Protein AF-0000000079038578 (afdb_homodimer)

Structure (mmCIF, N/CA/C/O backbone):
data_AF-0000000079038578-model_v1
#
loop_
_entity.id
_entity.type
_entity.pdbx_description
1 polymer 'MADS-box domain-containing protein'
#
loop_
_atom_site.group_PDB
_atom_site.id
_atom_site.type_symbol
_atom_sit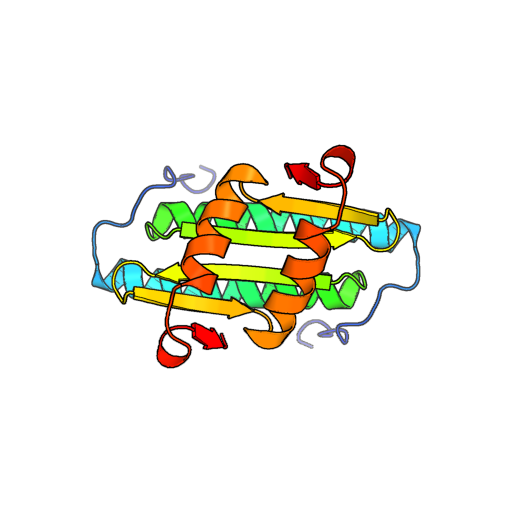e.label_atom_id
_atom_site.label_alt_id
_atom_site.label_comp_id
_atom_site.label_asym_id
_atom_site.label_entity_id
_atom_site.label_seq_id
_atom_site.pdbx_PDB_ins_code
_atom_site.Cartn_x
_atom_site.Cartn_y
_atom_site.Cartn_z
_atom_site.occupancy
_atom_site.B_iso_or_equiv
_atom_site.auth_seq_id
_atom_site.auth_comp_id
_atom_site.auth_asym_id
_atom_site.auth_atom_id
_atom_site.pdbx_PDB_model_num
ATOM 1 N N . MET A 1 1 ? -13.289 -5.012 29.172 1 23.25 1 MET A N 1
ATOM 2 C CA . MET A 1 1 ? -13.523 -3.881 28.266 1 23.25 1 MET A CA 1
ATOM 3 C C . MET A 1 1 ? -12.539 -3.9 27.109 1 23.25 1 MET A C 1
ATOM 5 O O . MET A 1 1 ? -11.32 -3.885 27.312 1 23.25 1 MET A O 1
ATOM 9 N N . ALA A 1 2 ? -12.641 -4.574 25.938 1 28.7 2 ALA A N 1
ATOM 10 C CA . ALA A 1 2 ? -11.789 -4.715 24.766 1 28.7 2 ALA A CA 1
ATOM 11 C C . ALA A 1 2 ? -11.195 -3.371 24.359 1 28.7 2 ALA A C 1
ATOM 13 O O . ALA A 1 2 ? -11.859 -2.336 24.453 1 28.7 2 ALA A O 1
ATOM 14 N N . LYS A 1 3 ? -10.023 -3.064 24.438 1 36.5 3 LYS A N 1
ATOM 15 C CA . LYS A 1 3 ? -9.477 -1.715 24.344 1 36.5 3 LYS A CA 1
ATOM 16 C C . LYS A 1 3 ? -10.273 -0.871 23.359 1 36.5 3 LYS A C 1
ATOM 18 O O . LYS A 1 3 ? -10.867 -1.403 22.406 1 36.5 3 LYS A O 1
ATOM 23 N N . TYR A 1 4 ? -10.75 0.399 23.625 1 37.16 4 TYR A N 1
ATOM 24 C CA . TYR A 1 4 ? -11.602 1.447 23.062 1 37.16 4 TYR A CA 1
ATOM 25 C C . TYR A 1 4 ? -11.305 1.66 21.594 1 37.16 4 TYR A C 1
ATOM 27 O O . TYR A 1 4 ? -10.156 1.914 21.203 1 37.16 4 TYR A O 1
ATOM 35 N N . LYS A 1 5 ? -11.773 0.849 20.703 1 49.09 5 LYS A N 1
ATOM 36 C CA . LYS A 1 5 ? -11.742 1.018 19.25 1 49.09 5 LYS A CA 1
ATOM 37 C C . LYS A 1 5 ? -11.891 2.486 18.875 1 49.09 5 LYS A C 1
ATOM 39 O O . LYS A 1 5 ? -12.992 3.029 18.875 1 49.09 5 LYS A O 1
ATOM 44 N N . THR A 1 6 ? -11.125 3.404 19.469 1 55.75 6 THR A N 1
ATOM 45 C CA . THR A 1 6 ? -11.25 4.824 19.172 1 55.75 6 THR A CA 1
ATOM 46 C C . THR A 1 6 ? -11.453 5.039 17.672 1 55.75 6 THR A C 1
ATOM 48 O O . THR A 1 6 ? -10.898 4.297 16.859 1 55.75 6 THR A O 1
ATOM 51 N N . LYS A 1 7 ? -12.5 5.77 17.375 1 73.94 7 LYS A N 1
ATOM 52 C CA . LYS A 1 7 ? -12.906 6.125 16.016 1 73.94 7 LYS A CA 1
ATOM 53 C C . LYS A 1 7 ? -11.719 6.633 15.203 1 73.94 7 LYS A C 1
ATOM 55 O O . LYS A 1 7 ? -10.922 7.438 15.695 1 73.94 7 LYS A O 1
ATOM 60 N N . LEU A 1 8 ? -11.352 5.879 14.305 1 91.06 8 LEU A N 1
ATOM 61 C CA . LEU A 1 8 ? -10.328 6.336 13.375 1 91.06 8 LEU A CA 1
ATOM 62 C C . LEU A 1 8 ? -10.617 7.754 12.898 1 91.06 8 LEU A C 1
ATOM 64 O O . LEU A 1 8 ? -11.641 8 12.25 1 91.06 8 LEU A O 1
ATOM 68 N N . GLN A 1 9 ? -9.875 8.625 13.445 1 96 9 GLN A N 1
ATOM 69 C CA . GLN A 1 9 ? -10.016 10.023 13.047 1 96 9 GLN A CA 1
ATOM 70 C C . GLN A 1 9 ? -8.656 10.695 12.891 1 96 9 GLN A C 1
ATOM 72 O O . GLN A 1 9 ? -7.684 10.289 13.523 1 96 9 GLN A O 1
ATOM 77 N N . LEU A 1 10 ? -8.719 11.789 12.172 1 96.88 10 LEU A N 1
ATOM 78 C CA . LEU A 1 10 ? -7.516 12.586 11.953 1 96.88 10 LEU A CA 1
ATOM 79 C C . LEU A 1 10 ? -6.918 13.031 13.289 1 96.88 10 LEU A C 1
ATOM 81 O O . LEU A 1 10 ? -7.637 13.484 14.18 1 96.88 10 LEU A O 1
ATOM 85 N N . ILE A 1 11 ? -5.641 12.867 13.344 1 96.62 11 ILE A N 1
ATOM 86 C CA . ILE A 1 11 ? -4.93 13.352 14.523 1 96.62 11 ILE A CA 1
ATOM 87 C C . ILE A 1 11 ? -4.758 14.859 14.445 1 96.62 11 ILE A C 1
ATOM 89 O O . ILE A 1 11 ? -4.109 15.375 13.523 1 96.62 11 ILE A O 1
ATOM 93 N N . SER A 1 12 ? -5.25 15.586 15.367 1 95.88 12 SER A N 1
ATOM 94 C CA . SER A 1 12 ? -5.27 17.047 15.328 1 95.88 12 SER A CA 1
ATOM 95 C C . SER A 1 12 ? -3.902 17.625 15.68 1 95.88 12 SER A C 1
ATOM 97 O O . SER A 1 12 ? -3.518 18.688 15.172 1 95.88 12 SER A O 1
ATOM 99 N N . ASN A 1 13 ? -3.203 16.953 16.641 1 96.12 13 ASN A N 1
ATOM 100 C CA . ASN A 1 13 ? -1.868 17.406 17.031 1 96.12 13 ASN A CA 1
ATOM 101 C C . ASN A 1 13 ? -0.847 17.125 15.93 1 96.12 13 ASN A C 1
ATOM 103 O O . ASN A 1 13 ? -0.472 15.984 15.695 1 96.12 13 ASN A O 1
ATOM 107 N N . GLU A 1 14 ? -0.366 18.188 15.312 1 93.88 14 GLU A N 1
ATOM 108 C CA . GLU A 1 14 ? 0.459 18.062 14.117 1 93.88 14 GLU A CA 1
ATOM 109 C C . GLU A 1 14 ? 1.769 17.344 14.422 1 93.88 14 GLU A C 1
ATOM 111 O O . GLU A 1 14 ? 2.166 16.422 13.688 1 93.88 14 GLU A O 1
ATOM 116 N N . PRO A 1 15 ? 2.504 17.688 15.5 1 96.06 15 PRO A N 1
ATOM 117 C CA . PRO A 1 15 ? 3.742 16.969 15.805 1 96.06 15 PRO A CA 1
ATOM 118 C C . PRO A 1 15 ? 3.518 15.477 16.016 1 96.06 15 PRO A C 1
ATOM 120 O O . PRO A 1 15 ? 4.289 14.648 15.523 1 96.06 15 PRO A O 1
ATOM 123 N N . LYS A 1 16 ? 2.465 15.219 16.75 1 96.62 16 LYS A N 1
ATOM 124 C CA . LYS A 1 16 ? 2.135 13.812 16.969 1 96.62 16 LYS A CA 1
ATOM 125 C C . LYS A 1 16 ? 1.756 13.125 15.664 1 96.62 16 LYS A C 1
ATOM 127 O O . LYS A 1 16 ? 2.131 11.969 15.438 1 96.62 16 LYS A O 1
ATOM 132 N N . ARG A 1 17 ? 0.981 13.836 14.836 1 96.44 17 ARG A N 1
ATOM 133 C CA . ARG A 1 17 ? 0.55 13.289 13.547 1 96.44 17 ARG A CA 1
ATOM 134 C C . ARG A 1 17 ? 1.747 12.961 12.664 1 96.44 17 ARG A C 1
ATOM 136 O O . ARG A 1 17 ? 1.757 11.93 11.984 1 96.44 17 ARG A O 1
ATOM 143 N N . ARG A 1 18 ? 2.721 13.742 12.68 1 95.06 18 ARG A N 1
ATOM 144 C CA . ARG A 1 18 ? 3.92 13.523 11.875 1 95.06 18 ARG A CA 1
ATOM 145 C C . ARG A 1 18 ? 4.688 12.297 12.359 1 95.06 18 ARG A C 1
ATOM 147 O O . ARG A 1 18 ? 5.203 11.523 11.555 1 95.06 18 ARG A O 1
ATOM 154 N N . VAL A 1 19 ? 4.727 12.188 13.719 1 96.5 19 VAL A N 1
ATOM 155 C CA . VAL A 1 19 ? 5.434 11.047 14.297 1 96.5 19 VAL A CA 1
ATOM 156 C C . VAL A 1 19 ? 4.699 9.75 13.945 1 96.5 19 VAL A C 1
ATOM 158 O O . VAL A 1 19 ? 5.32 8.766 13.539 1 96.5 19 VAL A O 1
ATOM 161 N N . ILE A 1 20 ? 3.395 9.711 14.055 1 97.31 20 ILE A N 1
ATOM 162 C CA . ILE A 1 20 ? 2.584 8.531 13.781 1 97.31 20 ILE A CA 1
ATOM 163 C C . ILE A 1 20 ? 2.635 8.211 12.289 1 97.31 20 ILE A C 1
ATOM 165 O O . ILE A 1 20 ? 2.699 7.043 11.898 1 97.31 20 ILE A O 1
ATOM 169 N N . PHE A 1 21 ? 2.629 9.234 11.461 1 97.19 21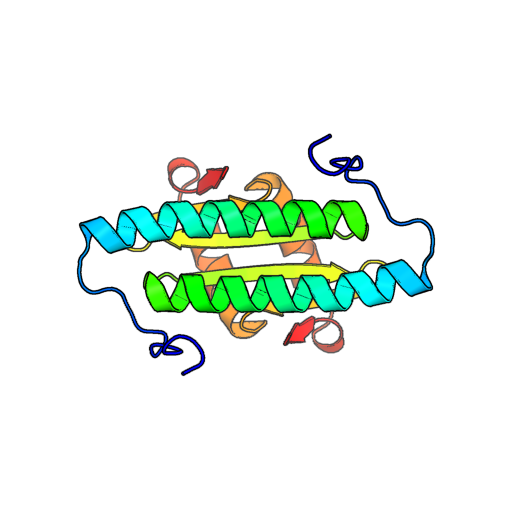 PHE A N 1
ATOM 170 C CA . PHE A 1 21 ? 2.76 9.047 10.023 1 97.19 21 PHE A CA 1
ATOM 171 C C . PHE A 1 21 ? 4.016 8.25 9.695 1 97.19 21 PHE A C 1
ATOM 173 O O . PHE A 1 21 ? 3.959 7.27 8.953 1 97.19 21 PHE A O 1
ATOM 180 N N . LYS A 1 22 ? 5.059 8.695 10.227 1 96.06 22 LYS A N 1
ATOM 181 C CA . LYS A 1 22 ? 6.332 8.031 9.953 1 96.06 22 LYS A CA 1
ATOM 182 C C . LYS A 1 22 ? 6.289 6.566 10.383 1 96.06 22 LYS A C 1
ATOM 184 O O . LYS A 1 22 ? 6.699 5.684 9.625 1 96.06 22 LYS A O 1
ATOM 189 N N . LYS A 1 23 ? 5.766 6.352 11.516 1 97.62 23 LYS A N 1
ATOM 190 C CA . LYS A 1 23 ? 5.715 4.996 12.062 1 97.62 23 LYS A CA 1
ATOM 191 C C . LYS A 1 23 ? 4.812 4.102 11.219 1 97.62 23 LYS A C 1
ATOM 193 O O . LYS A 1 23 ? 5.195 2.982 10.867 1 97.62 23 LYS A O 1
ATOM 198 N N . ARG A 1 24 ? 3.729 4.602 10.859 1 97.88 24 ARG A N 1
ATOM 199 C CA . ARG A 1 24 ? 2.768 3.787 10.125 1 97.88 24 ARG A CA 1
ATOM 200 C C . ARG A 1 24 ? 3.209 3.598 8.68 1 97.88 24 ARG A C 1
ATOM 202 O O . ARG A 1 24 ? 2.963 2.547 8.078 1 97.88 24 ARG A O 1
ATOM 209 N N . LYS A 1 25 ? 3.752 4.594 8.172 1 97.38 25 LYS A N 1
ATOM 210 C CA . LYS A 1 25 ? 4.281 4.449 6.82 1 97.38 25 LYS A CA 1
ATOM 211 C C . LYS A 1 25 ? 5.32 3.334 6.75 1 97.38 25 LYS A C 1
ATOM 213 O O . LYS A 1 25 ? 5.289 2.506 5.84 1 97.38 25 LYS A O 1
ATOM 218 N N . GLU A 1 26 ? 6.207 3.281 7.711 1 97.25 26 GLU A N 1
ATOM 219 C CA . GLU A 1 26 ? 7.238 2.246 7.754 1 97.25 26 GLU A CA 1
ATOM 220 C C . GLU A 1 26 ? 6.621 0.858 7.895 1 97.25 26 GLU A C 1
ATOM 222 O O . GLU A 1 26 ? 7.062 -0.093 7.246 1 97.25 26 GLU A O 1
ATOM 227 N N . THR A 1 27 ? 5.66 0.751 8.742 1 97.56 27 THR A N 1
ATOM 228 C CA . THR A 1 27 ? 4.965 -0.515 8.938 1 97.56 27 THR A CA 1
ATOM 229 C C . THR A 1 27 ? 4.273 -0.956 7.652 1 97.56 27 THR A C 1
ATOM 231 O O . THR A 1 27 ? 4.328 -2.131 7.281 1 97.56 27 THR A O 1
ATOM 234 N N . LEU A 1 28 ? 3.688 -0.007 7.012 1 98.12 28 LEU A N 1
ATOM 235 C CA . LEU A 1 28 ? 2.992 -0.281 5.758 1 98.12 28 LEU A CA 1
ATOM 236 C C . LEU A 1 28 ? 3.949 -0.856 4.719 1 98.12 28 LEU A C 1
ATOM 238 O O . LEU A 1 28 ? 3.656 -1.883 4.102 1 98.12 28 LEU A O 1
ATOM 242 N N . PHE A 1 29 ? 5.055 -0.271 4.578 1 98.12 29 PHE A N 1
ATOM 243 C CA . PHE A 1 29 ? 6.004 -0.688 3.549 1 98.12 29 PHE A CA 1
ATOM 244 C C . PHE A 1 29 ? 6.652 -2.018 3.918 1 98.12 29 PHE A C 1
ATOM 246 O O . PHE A 1 29 ? 6.961 -2.826 3.041 1 98.12 29 PHE A O 1
ATOM 253 N N . ARG A 1 30 ? 6.789 -2.213 5.188 1 97.44 30 ARG A N 1
ATOM 254 C CA . ARG A 1 30 ? 7.266 -3.52 5.637 1 97.44 30 ARG A CA 1
ATOM 255 C C . ARG A 1 30 ? 6.27 -4.617 5.27 1 97.44 30 ARG A C 1
ATOM 257 O O . ARG A 1 30 ? 6.664 -5.68 4.781 1 97.44 30 ARG A O 1
ATOM 264 N N . LYS A 1 31 ? 5.055 -4.332 5.453 1 97.88 31 LYS A N 1
ATOM 265 C CA . LYS A 1 31 ? 4.02 -5.312 5.148 1 97.88 31 LYS A CA 1
ATOM 266 C C . LYS A 1 31 ? 3.908 -5.547 3.643 1 97.88 31 LYS A C 1
ATOM 268 O O . LYS A 1 31 ? 3.6 -6.656 3.201 1 97.88 31 LYS A O 1
ATOM 273 N N . LEU A 1 32 ? 4.129 -4.492 2.898 1 97.94 32 LEU A N 1
ATOM 274 C CA . LEU A 1 32 ? 4.152 -4.621 1.444 1 97.94 32 LEU A CA 1
ATOM 275 C C . LEU A 1 32 ? 5.273 -5.551 0.999 1 97.94 32 LEU A C 1
ATOM 277 O O . LEU A 1 32 ? 5.062 -6.418 0.148 1 97.94 32 LEU A O 1
ATOM 281 N N . ASN A 1 33 ? 6.449 -5.367 1.544 1 97.19 33 ASN A N 1
ATOM 282 C CA . ASN A 1 33 ? 7.59 -6.211 1.212 1 97.19 33 ASN A CA 1
ATOM 283 C C . ASN A 1 33 ? 7.332 -7.672 1.571 1 97.19 33 ASN A C 1
ATOM 285 O O . ASN A 1 33 ? 7.676 -8.578 0.806 1 97.19 33 ASN A O 1
ATOM 289 N N . GLU A 1 34 ? 6.801 -7.852 2.672 1 97.75 34 GLU A N 1
ATOM 290 C CA . GLU A 1 34 ? 6.461 -9.203 3.102 1 97.75 34 GLU A CA 1
ATOM 291 C C . GLU A 1 34 ? 5.465 -9.852 2.145 1 97.75 34 GLU A C 1
ATOM 293 O O . GLU A 1 34 ? 5.656 -11 1.728 1 97.75 34 GLU A O 1
ATOM 298 N N . LEU A 1 35 ? 4.445 -9.148 1.864 1 97.62 35 LEU A N 1
ATOM 299 C CA . LEU A 1 35 ? 3.436 -9.664 0.942 1 97.62 35 LEU A CA 1
ATOM 300 C C . LEU A 1 35 ? 4.059 -10.016 -0.402 1 97.62 35 LEU A C 1
ATOM 302 O O . LEU A 1 35 ? 3.836 -11.117 -0.923 1 97.62 35 LEU A O 1
ATOM 306 N N . ALA A 1 36 ? 4.805 -9.07 -0.932 1 97.25 36 ALA A N 1
ATOM 307 C CA . ALA A 1 36 ? 5.422 -9.266 -2.242 1 97.25 36 ALA A CA 1
ATOM 308 C C . ALA A 1 36 ? 6.336 -10.484 -2.242 1 97.25 36 ALA A C 1
ATOM 310 O O . ALA A 1 36 ? 6.316 -11.281 -3.182 1 97.25 36 ALA A O 1
ATOM 311 N N . THR A 1 37 ? 7.07 -10.664 -1.182 1 97.12 37 THR A N 1
ATOM 312 C CA . THR A 1 37 ? 8.055 -11.742 -1.117 1 97.12 37 THR A CA 1
ATOM 313 C C . THR A 1 37 ? 7.371 -13.078 -0.831 1 97.12 37 THR A C 1
ATOM 315 O O . THR A 1 37 ? 7.656 -14.086 -1.488 1 97.12 37 THR A O 1
ATOM 318 N N . LEU A 1 38 ? 6.473 -13.148 0.073 1 97.12 38 LEU A N 1
ATOM 319 C CA . LEU A 1 38 ? 5.824 -14.391 0.484 1 97.12 38 LEU A CA 1
ATOM 320 C C . LEU A 1 38 ? 4.93 -14.93 -0.627 1 97.12 38 LEU A C 1
ATOM 322 O O . LEU A 1 38 ? 4.781 -16.141 -0.778 1 97.12 38 LEU A O 1
ATOM 326 N N . CYS A 1 39 ? 4.348 -14.008 -1.354 1 97.44 39 CYS A N 1
ATOM 327 C CA . CYS A 1 39 ? 3.311 -14.438 -2.281 1 97.44 39 CYS A CA 1
ATOM 328 C C . CYS A 1 39 ? 3.766 -14.273 -3.727 1 97.44 39 CYS A C 1
ATOM 330 O O . CYS A 1 39 ? 3.045 -14.641 -4.656 1 97.44 39 CYS A O 1
ATOM 332 N N . GLY A 1 40 ? 4.922 -13.719 -3.898 1 95.75 40 GLY A N 1
ATOM 333 C CA . GLY A 1 40 ? 5.465 -13.586 -5.242 1 95.75 40 GLY A CA 1
ATOM 334 C C . GLY A 1 40 ? 4.645 -12.672 -6.133 1 95.75 40 GLY A C 1
ATOM 335 O O . GLY A 1 40 ? 4.395 -12.992 -7.297 1 95.75 40 GLY A O 1
ATOM 336 N N . VAL A 1 41 ? 4.207 -11.625 -5.594 1 96.31 41 VAL A N 1
ATOM 337 C CA . VAL A 1 41 ? 3.406 -10.68 -6.359 1 96.31 41 VAL A CA 1
ATOM 338 C C . VAL A 1 41 ? 4.199 -9.391 -6.586 1 96.31 41 VAL A C 1
ATOM 340 O O . VAL A 1 41 ? 5.203 -9.148 -5.914 1 96.31 41 VAL A O 1
ATOM 343 N N . ILE A 1 42 ? 3.762 -8.617 -7.508 1 95.44 42 ILE A N 1
ATOM 344 C CA . ILE A 1 42 ? 4.305 -7.285 -7.754 1 95.44 42 ILE A CA 1
ATOM 345 C C . ILE A 1 42 ? 3.371 -6.227 -7.176 1 95.44 42 ILE A C 1
ATOM 347 O O . ILE A 1 42 ? 2.158 -6.273 -7.395 1 95.44 42 ILE A O 1
ATOM 351 N N . ALA A 1 43 ? 3.957 -5.41 -6.375 1 96.56 43 ALA A N 1
ATOM 352 C CA . ALA A 1 43 ? 3.111 -4.43 -5.699 1 96.56 43 ALA A CA 1
ATOM 353 C C . ALA A 1 43 ? 3.826 -3.088 -5.57 1 96.56 43 ALA A C 1
ATOM 355 O O . ALA A 1 43 ? 5.047 -3.008 -5.73 1 96.56 43 ALA A O 1
ATOM 356 N N . CYS A 1 44 ? 3.037 -2.068 -5.332 1 96.94 44 CYS A N 1
ATOM 357 C CA . CYS A 1 44 ? 3.574 -0.756 -4.984 1 96.94 44 CYS A CA 1
ATOM 358 C C . CYS A 1 44 ? 2.568 0.047 -4.172 1 96.94 44 CYS A C 1
ATOM 360 O O . CYS A 1 44 ? 1.385 -0.295 -4.125 1 96.94 44 CYS A O 1
ATOM 362 N N . ALA A 1 45 ? 3.029 0.962 -3.492 1 97.56 45 ALA A N 1
ATOM 363 C CA . ALA A 1 45 ? 2.193 1.903 -2.752 1 97.56 45 ALA A CA 1
ATOM 364 C C . ALA A 1 45 ? 2.746 3.322 -2.854 1 97.56 45 ALA A C 1
ATOM 366 O O . ALA A 1 45 ? 3.961 3.52 -2.938 1 97.56 45 ALA A O 1
ATOM 367 N N . LEU A 1 46 ? 1.861 4.215 -2.855 1 97.06 46 LEU A N 1
ATOM 368 C CA . LEU A 1 46 ? 2.154 5.645 -2.869 1 97.06 46 LEU A CA 1
ATOM 369 C C . LEU A 1 46 ? 1.44 6.355 -1.725 1 97.06 46 LEU A C 1
ATOM 371 O O . LEU A 1 46 ? 0.249 6.133 -1.498 1 97.06 46 LEU A O 1
ATOM 375 N N . VAL A 1 47 ? 2.199 7.145 -1.017 1 97.25 47 VAL A N 1
ATOM 376 C CA . VAL A 1 47 ? 1.629 7.953 0.055 1 97.25 47 VAL A CA 1
ATOM 377 C C . VAL A 1 47 ? 1.994 9.422 -0.153 1 97.25 47 VAL A C 1
ATOM 379 O O . VAL A 1 47 ? 3.17 9.789 -0.103 1 97.25 47 VAL A O 1
ATOM 382 N N . TYR A 1 48 ? 1.034 10.164 -0.363 1 94.56 48 TYR A N 1
ATOM 383 C CA . TYR A 1 48 ? 1.229 11.594 -0.577 1 94.56 48 TYR A CA 1
ATOM 384 C C . TYR A 1 48 ? 1.101 12.359 0.731 1 94.56 48 TYR A C 1
ATOM 386 O O . TYR A 1 48 ? 0.015 12.43 1.312 1 94.56 48 TYR A O 1
ATOM 394 N N . ASP A 1 49 ? 2.164 12.891 1.09 1 92.31 49 ASP A N 1
ATOM 395 C CA . ASP A 1 49 ? 2.191 13.805 2.23 1 92.31 49 ASP A CA 1
ATOM 396 C C . ASP A 1 49 ? 1.862 15.227 1.799 1 92.31 49 ASP A C 1
ATOM 398 O O . ASP A 1 49 ? 2.74 15.961 1.334 1 92.31 49 ASP A O 1
ATOM 402 N N . CYS A 1 50 ? 0.704 15.656 2.039 1 82.81 50 CYS A N 1
ATOM 403 C CA . CYS A 1 50 ? 0.22 16.953 1.568 1 82.81 50 CYS A CA 1
ATOM 404 C C . CYS A 1 50 ? 0.954 18.094 2.262 1 82.81 50 CYS A C 1
ATOM 406 O O . CYS A 1 50 ? 1.16 19.156 1.67 1 82.81 50 CYS A O 1
ATOM 408 N N . SER A 1 51 ? 1.312 17.875 3.488 1 85 51 SER A N 1
ATOM 409 C CA . SER A 1 51 ? 1.964 18.922 4.258 1 85 51 SER A CA 1
ATOM 410 C C . SER A 1 51 ? 3.357 19.234 3.713 1 85 51 SER A C 1
ATOM 412 O O . SER A 1 51 ? 3.781 20.391 3.684 1 85 51 SER A O 1
ATOM 414 N N . ALA A 1 52 ? 4.047 18.25 3.211 1 85.81 52 ALA A N 1
ATOM 415 C CA . ALA A 1 52 ? 5.414 18.406 2.711 1 85.81 52 ALA A CA 1
ATOM 416 C C . ALA A 1 52 ? 5.438 18.438 1.187 1 85.81 52 ALA A C 1
ATOM 418 O O . ALA A 1 52 ? 6.473 18.734 0.584 1 85.81 52 ALA A O 1
ATOM 419 N N . ASN A 1 53 ? 4.246 18.141 0.608 1 89.06 53 ASN A N 1
ATOM 420 C CA . ASN A 1 53 ? 4.148 18.031 -0.843 1 89.06 53 ASN A CA 1
ATOM 421 C C . ASN A 1 53 ? 5.137 17 -1.396 1 89.06 53 ASN A C 1
ATOM 423 O O . ASN A 1 53 ? 5.875 17.297 -2.338 1 89.06 53 ASN A O 1
ATOM 427 N N . LYS A 1 54 ? 5.223 15.898 -0.745 1 93.12 54 LYS A N 1
ATOM 428 C CA . LYS A 1 54 ? 6.086 14.781 -1.113 1 93.12 54 LYS A CA 1
ATOM 429 C C . LYS A 1 54 ? 5.285 13.492 -1.266 1 93.12 54 LYS A C 1
ATOM 431 O O . LYS A 1 54 ? 4.289 13.289 -0.568 1 93.12 54 LYS A O 1
ATOM 436 N N . ILE A 1 55 ? 5.832 12.68 -2.201 1 95.44 55 ILE A N 1
ATOM 437 C CA . ILE A 1 55 ? 5.23 11.352 -2.346 1 95.44 55 ILE A CA 1
ATOM 438 C C . ILE A 1 55 ? 6.242 10.281 -1.947 1 95.44 55 ILE A C 1
ATOM 440 O O . ILE A 1 55 ? 7.348 10.227 -2.494 1 95.44 55 ILE A O 1
ATOM 444 N N . HIS A 1 56 ? 5.852 9.547 -0.901 1 96.88 56 HIS A N 1
ATOM 445 C CA . HIS A 1 56 ? 6.625 8.375 -0.506 1 96.88 56 HIS A CA 1
ATOM 446 C C . HIS A 1 56 ? 6.207 7.145 -1.308 1 96.88 56 HIS A C 1
ATOM 448 O O . HIS A 1 56 ? 5.016 6.863 -1.445 1 96.88 56 HIS A O 1
ATOM 454 N N . VAL A 1 57 ? 7.219 6.453 -1.849 1 96.69 57 VAL A N 1
ATOM 455 C CA . VAL A 1 57 ? 6.922 5.371 -2.783 1 96.69 57 VAL A CA 1
ATOM 456 C C . VAL A 1 57 ? 7.637 4.094 -2.34 1 96.69 57 VAL A C 1
ATOM 458 O O . VAL A 1 57 ? 8.797 4.137 -1.932 1 96.69 57 VAL A O 1
ATOM 461 N N . TRP A 1 58 ? 6.957 3.049 -2.377 1 97.19 58 TRP A N 1
ATOM 462 C CA . TRP A 1 58 ? 7.543 1.714 -2.283 1 97.19 58 TRP A CA 1
ATOM 463 C C . TRP A 1 58 ? 7.227 0.893 -3.529 1 97.19 58 TRP A C 1
ATOM 465 O O . TRP A 1 58 ? 6.094 0.908 -4.02 1 97.19 58 TRP A O 1
ATOM 475 N N . PRO A 1 59 ? 8.094 0.043 -4.008 1 96.62 59 PRO A N 1
ATOM 476 C CA . PRO A 1 59 ? 9.469 -0.098 -3.537 1 96.62 59 PRO A CA 1
ATOM 477 C C . PRO A 1 59 ? 10.359 1.077 -3.943 1 96.62 59 PRO A C 1
ATOM 479 O O . PRO A 1 59 ? 11.328 1.388 -3.254 1 96.62 59 PRO A O 1
ATOM 482 N N . SER A 1 60 ? 10.172 1.691 -5.145 1 94.88 60 SER A N 1
ATOM 483 C CA . SER A 1 60 ? 10.852 2.861 -5.695 1 94.88 60 SER A CA 1
ATOM 484 C C . SER A 1 60 ? 10.008 3.531 -6.773 1 94.88 60 SER A C 1
ATOM 486 O O . SER A 1 60 ? 9.086 2.92 -7.316 1 94.88 60 SER A O 1
ATOM 488 N N . PRO A 1 61 ? 10.305 4.805 -7.004 1 92.81 61 PRO A N 1
ATOM 489 C CA . PRO A 1 61 ? 9.562 5.465 -8.086 1 92.81 61 PRO A CA 1
ATOM 490 C C . PRO A 1 61 ? 9.664 4.715 -9.414 1 92.81 61 PRO A C 1
ATOM 492 O O . PRO A 1 61 ? 8.672 4.586 -10.133 1 92.81 61 PRO A O 1
ATOM 495 N N . GLU A 1 62 ? 10.805 4.18 -9.742 1 91.44 62 GLU A N 1
ATOM 496 C CA . GLU A 1 62 ? 11.023 3.467 -11 1 91.44 62 GLU A CA 1
ATOM 497 C C . GLU A 1 62 ? 10.195 2.182 -11.047 1 91.44 62 GLU A C 1
ATOM 499 O O . GLU A 1 62 ? 9.539 1.896 -12.047 1 91.44 62 GLU A O 1
ATOM 504 N N . GLU A 1 63 ? 10.25 1.436 -10.008 1 92.44 63 GLU A N 1
ATOM 505 C CA . GLU A 1 63 ? 9.523 0.167 -9.961 1 92.44 63 GLU A CA 1
ATOM 506 C C . GLU A 1 63 ? 8.016 0.392 -9.883 1 92.44 63 GLU A C 1
ATOM 508 O O . GLU A 1 63 ? 7.242 -0.377 -10.445 1 92.44 63 GLU A O 1
ATOM 513 N N . ALA A 1 64 ? 7.652 1.405 -9.117 1 92.81 64 ALA A N 1
ATOM 514 C CA . ALA A 1 64 ? 6.234 1.752 -9.062 1 92.81 64 ALA A CA 1
ATOM 515 C C . ALA A 1 64 ? 5.703 2.082 -10.453 1 92.81 64 ALA A C 1
ATOM 517 O O . ALA A 1 64 ? 4.578 1.706 -10.797 1 92.81 64 ALA A O 1
ATOM 518 N N . ASN A 1 65 ? 6.473 2.768 -11.234 1 88.44 65 ASN A N 1
ATOM 519 C CA . ASN A 1 65 ? 6.059 3.107 -12.594 1 88.44 65 ASN A CA 1
ATOM 520 C C . ASN A 1 65 ? 5.766 1.857 -13.422 1 88.44 65 ASN A C 1
ATOM 522 O O . ASN A 1 65 ? 4.863 1.862 -14.258 1 88.44 65 ASN A O 1
ATOM 526 N N . LEU A 1 66 ? 6.488 0.849 -13.172 1 87.69 66 LEU A N 1
ATOM 527 C CA . LEU A 1 66 ? 6.266 -0.403 -13.891 1 87.69 66 LEU A CA 1
ATOM 528 C C . LEU A 1 66 ? 4.914 -1.006 -13.516 1 87.69 66 LEU A C 1
ATOM 530 O O . LEU A 1 66 ? 4.184 -1.482 -14.391 1 87.69 66 LEU A O 1
ATOM 534 N N . VAL A 1 67 ? 4.621 -0.996 -12.242 1 91.12 67 VAL A N 1
ATOM 535 C CA . VAL A 1 67 ? 3.344 -1.515 -11.773 1 91.12 67 VAL A CA 1
ATOM 536 C C . VAL A 1 67 ? 2.201 -0.672 -12.336 1 91.12 67 VAL A C 1
ATOM 538 O O . VAL A 1 67 ? 1.179 -1.209 -12.766 1 91.12 67 VAL A O 1
ATOM 541 N N . LEU A 1 68 ? 2.445 0.597 -12.367 1 89.5 68 LEU A N 1
ATOM 542 C CA . LEU A 1 68 ? 1.434 1.526 -12.859 1 89.5 68 LEU A CA 1
ATOM 543 C C . LEU A 1 68 ? 1.173 1.305 -14.352 1 89.5 68 LEU A C 1
ATOM 545 O O . LEU A 1 68 ? 0.032 1.41 -14.805 1 89.5 68 LEU A O 1
ATOM 549 N N . GLN A 1 69 ? 2.184 1.057 -15.039 1 87.69 69 GLN A N 1
ATOM 550 C CA . GLN A 1 69 ? 2.021 0.754 -16.453 1 87.69 69 GLN A CA 1
ATOM 551 C C . GLN A 1 69 ? 1.168 -0.495 -16.656 1 87.69 69 GLN A C 1
ATOM 553 O O . GLN A 1 69 ? 0.302 -0.527 -17.531 1 87.69 69 GLN A O 1
ATOM 558 N N . LYS A 1 70 ? 1.468 -1.478 -15.906 1 87.62 70 LYS A N 1
ATOM 559 C CA . LYS A 1 70 ? 0.655 -2.689 -15.961 1 87.62 70 LYS A CA 1
ATOM 560 C C . LYS A 1 70 ? -0.802 -2.391 -15.617 1 87.62 70 LYS A C 1
ATOM 562 O O . LYS A 1 70 ? -1.715 -2.857 -16.297 1 87.62 70 LYS A O 1
ATOM 567 N N . PHE A 1 71 ? -0.992 -1.574 -14.609 1 88.56 71 PHE A N 1
ATOM 568 C CA . PHE A 1 71 ? -2.316 -1.162 -14.164 1 88.56 71 PHE A CA 1
ATOM 569 C C . PHE A 1 71 ? -3.07 -0.454 -15.289 1 88.56 71 PHE A C 1
ATOM 571 O O . PHE A 1 71 ? -4.262 -0.695 -15.492 1 88.56 71 PHE A O 1
ATOM 578 N N . GLN A 1 72 ? -2.391 0.319 -16.016 1 86.81 72 GLN A N 1
ATOM 579 C CA . GLN A 1 72 ? -3.016 1.097 -17.078 1 86.81 72 GLN A CA 1
ATOM 580 C C . GLN A 1 72 ? -3.377 0.212 -18.281 1 86.81 72 GLN A C 1
ATOM 582 O O . GLN A 1 72 ? -4.336 0.495 -19 1 86.81 72 GLN A O 1
ATOM 587 N N . THR A 1 73 ? -2.68 -0.844 -18.375 1 88.69 73 THR A N 1
ATOM 588 C CA . THR A 1 73 ? -2.857 -1.662 -19.562 1 88.69 73 THR A CA 1
ATOM 589 C C . THR A 1 73 ? -3.891 -2.76 -19.328 1 88.69 73 THR A C 1
ATOM 591 O O . THR A 1 73 ? -4.465 -3.301 -20.266 1 88.69 73 THR A O 1
ATOM 594 N N . LEU A 1 74 ? -4.109 -3.137 -18.109 1 89.62 74 LEU A N 1
ATOM 595 C CA . LEU A 1 74 ? -5.074 -4.184 -17.797 1 89.62 74 LEU A CA 1
ATOM 596 C C . LEU A 1 74 ? -6.5 -3.686 -18.016 1 89.62 74 LEU A C 1
ATOM 598 O O . LEU A 1 74 ? -6.812 -2.531 -17.719 1 89.62 74 LEU A O 1
ATOM 602 N N . PRO A 1 75 ? -7.332 -4.555 -18.594 1 90.75 75 PRO A N 1
ATOM 603 C CA . PRO A 1 75 ? -8.742 -4.184 -18.75 1 90.75 75 PRO A CA 1
ATOM 604 C C . PRO A 1 75 ? -9.43 -3.932 -17.422 1 90.75 75 PRO A C 1
ATOM 606 O O . PRO A 1 75 ? -8.984 -4.434 -16.375 1 90.75 75 PRO A O 1
ATOM 609 N N . ALA A 1 76 ? -10.5 -3.098 -17.453 1 88.94 76 ALA A N 1
ATOM 610 C CA . ALA A 1 76 ? -11.234 -2.688 -16.25 1 88.94 76 ALA A CA 1
ATOM 611 C C . ALA A 1 76 ? -11.688 -3.9 -15.445 1 88.94 76 ALA A C 1
ATOM 613 O O . ALA A 1 76 ? -11.68 -3.869 -14.211 1 88.94 76 ALA A O 1
ATOM 614 N N . LYS A 1 77 ? -12.047 -4.965 -16.141 1 90.31 77 LYS A N 1
ATOM 615 C CA . LYS A 1 77 ? -12.57 -6.152 -15.477 1 90.31 77 LYS A CA 1
ATOM 616 C C . LYS A 1 77 ? -11.508 -6.809 -14.602 1 90.31 77 LYS A C 1
ATOM 618 O O . LYS A 1 77 ? -11.836 -7.543 -13.664 1 90.31 77 LYS A O 1
ATOM 623 N N . ASP A 1 78 ? -10.219 -6.582 -14.875 1 92.62 78 ASP A N 1
ATOM 624 C CA . ASP A 1 78 ? -9.117 -7.191 -14.141 1 92.62 78 ASP A CA 1
ATOM 625 C C . ASP A 1 78 ? -8.594 -6.258 -13.047 1 92.62 78 ASP A C 1
ATOM 627 O O . ASP A 1 78 ? -7.641 -6.586 -12.344 1 92.62 78 ASP A O 1
ATOM 631 N N . LYS A 1 79 ? -9.195 -5.102 -12.961 1 91.38 79 LYS A N 1
ATOM 632 C CA . LYS A 1 79 ? -8.945 -4.176 -11.859 1 91.38 79 LYS A CA 1
ATOM 633 C C . LYS A 1 79 ? -10 -4.309 -10.773 1 91.38 79 LYS A C 1
ATOM 635 O O . LYS A 1 79 ? -11.148 -3.889 -10.953 1 91.38 79 LYS A O 1
ATOM 640 N N . VAL A 1 80 ? -9.602 -4.879 -9.641 1 90.12 80 VAL A N 1
ATOM 641 C CA . VAL A 1 80 ? -10.57 -5.254 -8.617 1 90.12 80 VAL A CA 1
ATOM 642 C C . VAL A 1 80 ? -10.422 -4.34 -7.402 1 90.12 80 VAL A C 1
ATOM 644 O O . VAL A 1 80 ? -9.305 -4.074 -6.953 1 90.12 80 VAL A O 1
ATOM 647 N N . ASN A 1 81 ? -11.562 -3.73 -7.008 1 83.75 81 ASN A N 1
ATOM 648 C CA . ASN A 1 81 ? 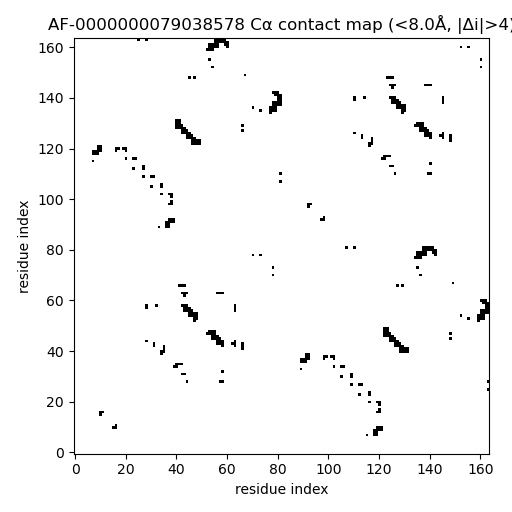-11.57 -2.941 -5.781 1 83.75 81 ASN A CA 1
ATOM 649 C C . ASN A 1 81 ? -11.477 -3.828 -4.543 1 83.75 81 ASN A C 1
ATOM 651 O O . ASN A 1 81 ? -12.344 -4.672 -4.312 1 83.75 81 ASN A O 1
A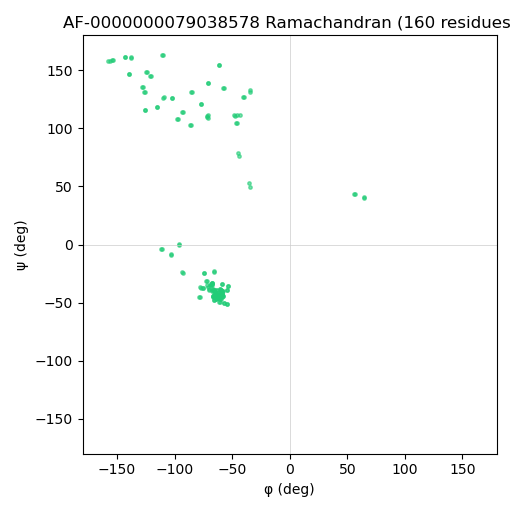TOM 655 N N . SER A 1 82 ? -10.312 -3.725 -3.938 1 75.12 82 SER A N 1
ATOM 656 C CA . SER A 1 82 ? -10.133 -4.547 -2.746 1 75.12 82 SER A CA 1
ATOM 657 C C . SER A 1 82 ? -10.164 -3.699 -1.479 1 75.12 82 SER A C 1
ATOM 659 O O . SER A 1 82 ? -9.836 -2.51 -1.517 1 75.12 82 SER A O 1
ATOM 661 N N . MET B 1 1 ? 15.125 -18.094 23.125 1 23.88 1 MET B N 1
ATOM 662 C CA . MET B 1 1 ? 15.258 -18.281 21.688 1 23.88 1 MET B CA 1
ATOM 663 C C . MET B 1 1 ? 14.242 -17.438 20.922 1 23.88 1 MET B C 1
ATOM 665 O O . MET B 1 1 ? 13.031 -17.594 21.109 1 23.88 1 MET B O 1
ATOM 669 N N . ALA B 1 2 ? 14.32 -16.125 20.609 1 28.94 2 ALA B N 1
ATOM 670 C CA . ALA B 1 2 ? 13.391 -15.195 19.969 1 28.94 2 ALA B CA 1
ATOM 671 C C . ALA B 1 2 ? 12.758 -15.82 18.719 1 28.94 2 ALA B C 1
ATOM 673 O O . ALA B 1 2 ? 13.414 -16.562 18 1 28.94 2 ALA B O 1
ATOM 674 N N . LYS B 1 3 ? 11.602 -16.125 18.625 1 36.34 3 LYS B N 1
ATOM 675 C CA . LYS B 1 3 ? 11.023 -16.984 17.594 1 36.34 3 LYS B CA 1
ATOM 676 C C . LYS B 1 3 ? 11.727 -16.797 16.25 1 36.34 3 LYS B C 1
ATOM 678 O O . LYS B 1 3 ? 12.266 -15.719 15.984 1 36.34 3 LYS B O 1
ATOM 683 N N . TYR B 1 4 ? 12.141 -17.828 15.461 1 36.94 4 TYR B N 1
ATOM 684 C CA . TYR B 1 4 ? 12.875 -18.078 14.227 1 36.94 4 TYR B CA 1
ATOM 685 C C . TYR B 1 4 ? 12.445 -17.125 13.125 1 36.94 4 TYR B C 1
ATOM 687 O O . TYR B 1 4 ? 11.266 -17.062 12.773 1 36.94 4 TYR B O 1
ATOM 695 N N . LYS B 1 5 ? 12.828 -15.906 13.094 1 48.91 5 LYS B N 1
ATOM 696 C CA . LYS B 1 5 ? 12.656 -14.953 12 1 48.91 5 LYS B CA 1
ATOM 697 C C . LYS B 1 5 ? 12.773 -15.641 10.648 1 48.91 5 LYS B C 1
ATOM 699 O O . LYS B 1 5 ? 13.875 -15.953 10.195 1 48.91 5 LYS B O 1
ATOM 704 N N . THR B 1 6 ? 12.023 -16.719 10.375 1 55.75 6 THR B N 1
ATOM 705 C CA . THR B 1 6 ? 12.125 -17.438 9.109 1 55.75 6 THR B CA 1
ATOM 706 C C . THR B 1 6 ? 12.297 -16.469 7.945 1 55.75 6 THR B C 1
ATOM 708 O O . THR B 1 6 ? 11.727 -15.375 7.957 1 55.75 6 THR B O 1
ATOM 711 N N . LYS B 1 7 ? 13.328 -16.734 7.18 1 74.25 7 LYS B N 1
ATOM 712 C CA . LYS B 1 7 ? 13.703 -15.953 6.004 1 74.25 7 LYS B CA 1
ATOM 713 C C . LYS B 1 7 ? 12.5 -15.711 5.102 1 74.25 7 LYS B C 1
ATOM 715 O O . LYS B 1 7 ? 11.703 -16.625 4.848 1 74.25 7 LYS B O 1
ATOM 720 N N . LEU B 1 8 ? 12.117 -14.539 5.043 1 91.06 8 LEU B N 1
ATOM 721 C CA . LEU B 1 8 ? 11.07 -14.172 4.098 1 91.06 8 LEU B CA 1
ATOM 722 C C . LEU B 1 8 ? 11.344 -14.766 2.721 1 91.06 8 LEU B C 1
ATOM 724 O O . LEU B 1 8 ? 12.352 -14.445 2.088 1 91.06 8 LEU B O 1
ATOM 728 N N . GLN B 1 9 ? 10.602 -15.758 2.447 1 96.06 9 GLN B N 1
ATOM 729 C CA . GLN B 1 9 ? 10.727 -16.406 1.144 1 96.06 9 GLN B CA 1
ATOM 730 C C . GLN B 1 9 ? 9.359 -16.75 0.566 1 96.06 9 GLN B C 1
ATOM 732 O O . GLN B 1 9 ? 8.398 -16.953 1.312 1 96.06 9 GLN B O 1
ATOM 737 N N . LEU B 1 10 ? 9.406 -16.938 -0.723 1 96.88 10 LEU B N 1
ATOM 738 C CA . LEU B 1 10 ? 8.195 -17.328 -1.436 1 96.88 10 LEU B CA 1
ATOM 739 C C . LEU B 1 10 ? 7.617 -18.625 -0.86 1 96.88 10 LEU B C 1
ATOM 741 O O . LEU B 1 10 ? 8.352 -19.578 -0.609 1 96.88 10 LEU B O 1
ATOM 745 N N . ILE B 1 11 ? 6.336 -18.562 -0.679 1 96.62 11 ILE B N 1
ATOM 746 C CA . ILE B 1 11 ? 5.645 -19.766 -0.225 1 96.62 11 ILE B CA 1
ATOM 747 C C . ILE B 1 11 ? 5.469 -20.734 -1.396 1 96.62 11 ILE B C 1
ATOM 749 O O . ILE B 1 11 ? 4.805 -20.406 -2.383 1 96.62 11 ILE B O 1
ATOM 753 N N . SER B 1 12 ? 5.969 -21.891 -1.312 1 95.81 12 SER B N 1
ATOM 754 C CA . SER B 1 12 ? 5.98 -22.859 -2.41 1 95.81 12 SER B CA 1
ATOM 755 C C . SER B 1 12 ? 4.617 -23.516 -2.58 1 95.81 12 SER B C 1
ATOM 757 O O . SER B 1 12 ? 4.215 -23.844 -3.697 1 95.81 12 SER B O 1
ATOM 759 N N . ASN B 1 13 ? 3.938 -23.781 -1.436 1 96.12 13 ASN B N 1
ATOM 760 C CA . ASN B 1 13 ? 2.605 -24.375 -1.49 1 96.12 13 ASN B CA 1
ATOM 761 C C . ASN B 1 13 ? 1.572 -23.391 -2.012 1 96.12 13 ASN B C 1
ATOM 763 O O . ASN B 1 13 ? 1.209 -22.438 -1.313 1 96.12 13 ASN B O 1
ATOM 767 N N . GLU B 1 14 ? 1.061 -23.641 -3.197 1 94 14 GLU B N 1
ATOM 768 C CA . GLU B 1 14 ? 0.22 -22.688 -3.898 1 94 14 GLU B CA 1
ATOM 769 C C . GLU B 1 14 ? -1.08 -22.438 -3.141 1 94 14 GLU B C 1
ATOM 771 O O . GLU B 1 14 ? -1.481 -21.281 -2.951 1 94 14 GLU B O 1
ATOM 776 N N . PRO B 1 15 ? -1.797 -23.469 -2.672 1 96 15 PRO B N 1
ATOM 777 C CA . PRO B 1 15 ? -3.025 -23.219 -1.917 1 96 15 PRO B CA 1
ATOM 778 C C . PRO B 1 15 ? -2.787 -22.375 -0.667 1 96 15 PRO B C 1
ATOM 780 O O . PRO B 1 15 ? -3.562 -21.453 -0.38 1 96 15 PRO B O 1
ATOM 783 N N . LYS B 1 16 ? -1.724 -22.734 -0.007 1 96.56 16 LYS B N 1
ATOM 784 C CA . LYS B 1 16 ? -1.383 -21.953 1.179 1 96.56 16 LYS B CA 1
ATOM 785 C C . LYS B 1 16 ? -1.019 -20.516 0.808 1 96.56 16 LYS B C 1
ATOM 787 O O . LYS B 1 16 ? -1.389 -19.578 1.513 1 96.56 16 LYS B O 1
ATOM 792 N N . ARG B 1 17 ? -0.264 -20.375 -0.289 1 96.5 17 ARG B N 1
ATOM 793 C CA . ARG B 1 17 ? 0.151 -19.047 -0.751 1 96.5 17 ARG B CA 1
ATOM 794 C C . ARG B 1 17 ? -1.059 -18.188 -1.08 1 96.5 17 ARG B C 1
ATOM 796 O O . ARG B 1 17 ? -1.069 -16.984 -0.781 1 96.5 17 ARG B O 1
ATOM 803 N N . ARG B 1 18 ? -2.041 -18.734 -1.64 1 95.19 18 ARG B N 1
ATOM 804 C CA . ARG B 1 18 ? -3.252 -18 -1.998 1 95.19 18 ARG B CA 1
ATOM 805 C C . ARG B 1 18 ? -4 -17.531 -0.752 1 95.19 18 ARG B C 1
ATOM 807 O O . ARG B 1 18 ? -4.523 -16.422 -0.713 1 95.19 18 ARG B O 1
ATOM 814 N N . VAL B 1 19 ? -4.016 -18.453 0.25 1 96.56 19 VAL B N 1
ATOM 815 C CA . VAL B 1 19 ? -4.707 -18.125 1.491 1 96.56 19 VAL B CA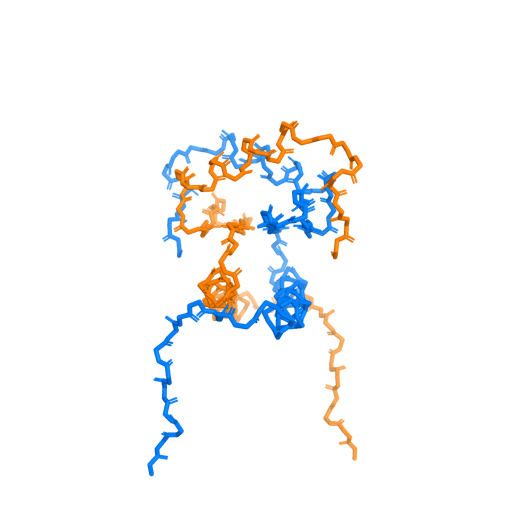 1
ATOM 816 C C . VAL B 1 19 ? -3.965 -16.984 2.199 1 96.56 19 VAL B C 1
ATOM 818 O O . VAL B 1 19 ? -4.586 -16.031 2.672 1 96.56 19 VAL B O 1
ATOM 821 N N . ILE B 1 20 ? -2.672 -17.031 2.289 1 97.38 20 ILE B N 1
ATOM 822 C CA . ILE B 1 20 ? -1.854 -16.016 2.959 1 97.38 20 ILE B CA 1
ATOM 823 C C . ILE B 1 20 ? -1.933 -14.703 2.193 1 97.38 20 ILE B C 1
ATOM 825 O O . ILE B 1 20 ? -1.998 -13.633 2.797 1 97.38 20 ILE B O 1
ATOM 829 N N . PHE B 1 21 ? -1.946 -14.797 0.878 1 97.31 21 PHE B N 1
ATOM 830 C CA . PHE B 1 21 ? -2.102 -13.602 0.051 1 97.31 21 PHE B CA 1
ATOM 831 C C . PHE B 1 21 ? -3.355 -12.828 0.443 1 97.31 21 PHE B C 1
ATOM 833 O O . PHE B 1 21 ? -3.301 -11.617 0.666 1 97.31 21 PHE B O 1
ATOM 840 N N . LYS B 1 22 ? -4.383 -13.516 0.487 1 96.19 22 LYS B N 1
ATOM 841 C CA . LYS B 1 22 ? -5.656 -12.875 0.812 1 96.19 22 LYS B CA 1
ATOM 842 C C . LYS B 1 22 ? -5.598 -12.195 2.18 1 96.19 22 LYS B C 1
ATOM 844 O O . LYS B 1 22 ? -6.016 -11.047 2.326 1 96.19 22 LYS B O 1
ATOM 849 N N . LYS B 1 23 ? -5.055 -12.891 3.1 1 97.62 23 LYS B N 1
ATOM 850 C CA . LYS B 1 23 ? -4.98 -12.383 4.465 1 97.62 23 LYS B CA 1
ATOM 851 C C . LYS B 1 23 ? -4.086 -11.148 4.543 1 97.62 23 LYS B C 1
ATOM 853 O O . LYS B 1 23 ? -4.465 -10.133 5.137 1 97.62 23 LYS B O 1
ATOM 858 N N . ARG B 1 24 ? -3.016 -11.227 3.908 1 97.94 24 ARG B N 1
ATOM 859 C CA . ARG B 1 24 ? -2.061 -10.125 3.994 1 97.94 24 ARG B CA 1
ATOM 860 C C . ARG B 1 24 ? -2.523 -8.93 3.166 1 97.94 24 ARG B C 1
ATOM 862 O O . ARG B 1 24 ? -2.279 -7.781 3.537 1 97.94 24 ARG B O 1
ATOM 869 N N . LYS B 1 25 ? -3.078 -9.242 2.1 1 97.38 25 LYS B N 1
ATOM 870 C CA . LYS B 1 25 ? -3.631 -8.148 1.303 1 97.38 25 LYS B CA 1
ATOM 871 C C . LYS B 1 25 ? -4.66 -7.352 2.1 1 97.38 25 LYS B C 1
ATOM 873 O O . LYS B 1 25 ? -4.633 -6.117 2.1 1 97.38 25 LYS B O 1
ATOM 878 N N . GLU B 1 26 ? -5.543 -8.023 2.807 1 97.25 26 GLU B N 1
ATOM 879 C CA . GLU B 1 26 ? -6.562 -7.363 3.615 1 97.25 26 GLU B CA 1
ATOM 880 C C . GLU B 1 26 ? -5.93 -6.531 4.727 1 97.25 26 GLU B C 1
ATOM 882 O O . GLU B 1 26 ? -6.375 -5.418 5.008 1 97.25 26 GLU B O 1
ATOM 887 N N . THR B 1 27 ? -4.953 -7.078 5.359 1 97.5 27 THR B N 1
ATOM 888 C CA . THR B 1 27 ? -4.242 -6.367 6.414 1 97.5 27 THR B CA 1
ATOM 889 C C . THR B 1 27 ? -3.568 -5.113 5.867 1 97.5 27 THR B C 1
ATOM 891 O O . THR B 1 27 ? -3.619 -4.051 6.492 1 97.5 27 THR B O 1
ATOM 894 N N . LEU B 1 28 ? -3.006 -5.277 4.719 1 98.12 28 LEU B N 1
ATOM 895 C CA . LEU B 1 28 ? -2.33 -4.16 4.07 1 98.12 28 LEU B CA 1
ATOM 896 C C . LEU B 1 28 ? -3.303 -3.012 3.812 1 98.12 28 LEU B C 1
ATOM 898 O O . LEU B 1 28 ? -3.014 -1.862 4.148 1 98.12 28 LEU B O 1
ATOM 902 N N . PHE B 1 29 ? -4.414 -3.318 3.303 1 98.12 29 PHE B N 1
ATOM 903 C CA . PHE B 1 29 ? -5.379 -2.287 2.938 1 98.12 29 PHE B CA 1
ATOM 904 C C . PHE B 1 29 ? -6.008 -1.671 4.18 1 98.12 29 PHE B C 1
ATOM 906 O O . PHE B 1 29 ? -6.328 -0.481 4.195 1 98.12 29 PHE B O 1
ATOM 913 N N . ARG B 1 30 ? -6.125 -2.469 5.184 1 97.44 30 ARG B N 1
ATOM 914 C CA . ARG B 1 30 ? -6.582 -1.925 6.461 1 97.44 30 ARG B CA 1
ATOM 915 C C . ARG B 1 30 ? -5.586 -0.911 7.012 1 97.44 30 ARG B C 1
ATOM 917 O O . ARG B 1 30 ? -5.977 0.162 7.477 1 97.44 30 ARG B O 1
ATOM 924 N N . LYS B 1 31 ? -4.367 -1.232 6.91 1 97.88 31 LYS B N 1
ATOM 925 C CA . LYS B 1 31 ? -3.328 -0.339 7.414 1 97.88 31 LYS B CA 1
ATOM 926 C C . LYS B 1 31 ? -3.242 0.932 6.574 1 97.88 31 LYS B C 1
ATOM 928 O O . LYS B 1 31 ? -2.932 2.006 7.094 1 97.88 31 LYS B O 1
ATOM 933 N N . LEU B 1 32 ? -3.488 0.77 5.293 1 97.94 32 LEU B N 1
ATOM 934 C CA . LEU B 1 32 ? -3.533 1.932 4.414 1 97.94 32 LEU B CA 1
ATOM 935 C C . LEU B 1 32 ? -4.656 2.879 4.82 1 97.94 32 LEU B C 1
ATOM 937 O O . LEU B 1 32 ? -4.457 4.094 4.887 1 97.94 32 LEU B O 1
ATOM 941 N N . ASN B 1 33 ? -5.824 2.34 5.07 1 97.19 33 ASN B N 1
ATOM 942 C CA . ASN B 1 33 ? -6.965 3.146 5.488 1 97.19 33 ASN B CA 1
ATOM 943 C C . ASN B 1 33 ? -6.691 3.865 6.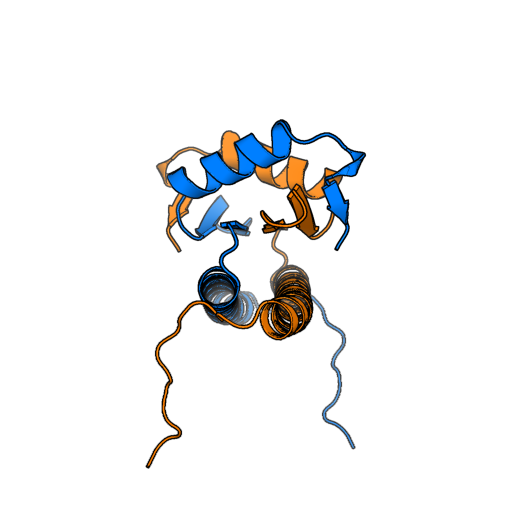809 1 97.19 33 ASN B C 1
ATOM 945 O O . ASN B 1 33 ? -7.043 5.035 6.969 1 97.19 33 ASN B O 1
ATOM 949 N N . GLU B 1 34 ? -6.133 3.178 7.672 1 97.69 34 GLU B N 1
ATOM 950 C CA . GLU B 1 34 ? -5.777 3.77 8.953 1 97.69 34 GLU B CA 1
ATOM 951 C C . GLU B 1 34 ? -4.793 4.922 8.781 1 97.69 34 GLU B C 1
ATOM 953 O O . GLU B 1 34 ? -4.98 6 9.352 1 97.69 34 GLU B O 1
ATOM 958 N N . LEU B 1 35 ? -3.773 4.664 8.047 1 97.5 35 LEU B N 1
ATOM 959 C CA . LEU B 1 35 ? -2.775 5.695 7.789 1 97.5 35 LEU B CA 1
ATOM 960 C C . LEU B 1 35 ? -3.416 6.93 7.16 1 97.5 35 LEU B C 1
ATOM 962 O O . LEU B 1 35 ? -3.191 8.055 7.613 1 97.5 35 LEU B O 1
ATOM 966 N N . ALA B 1 36 ? -4.188 6.68 6.125 1 97.25 36 ALA B N 1
ATOM 967 C CA . ALA B 1 36 ? -4.824 7.773 5.398 1 97.25 36 ALA B CA 1
ATOM 968 C C . ALA B 1 36 ? -5.73 8.594 6.316 1 97.25 36 ALA B C 1
ATOM 970 O O . ALA B 1 36 ? -5.719 9.82 6.277 1 97.25 36 ALA B O 1
ATOM 971 N N . THR B 1 37 ? -6.453 7.93 7.176 1 97.06 37 THR B N 1
ATOM 972 C CA . THR B 1 37 ? -7.426 8.602 8.031 1 97.06 37 THR B CA 1
ATOM 973 C C . THR B 1 37 ? -6.727 9.289 9.203 1 97.06 37 THR B C 1
ATOM 975 O O . THR B 1 37 ? -7.023 10.445 9.508 1 97.06 37 THR B O 1
ATOM 978 N N . LEU B 1 38 ? -5.816 8.664 9.852 1 97.12 38 LEU B N 1
ATOM 979 C CA . LEU B 1 38 ? -5.148 9.203 11.031 1 97.12 38 LEU B CA 1
ATOM 980 C C . LEU B 1 38 ? -4.27 10.398 10.664 1 97.12 38 LEU B C 1
ATOM 982 O O . LEU B 1 38 ? -4.121 11.328 11.453 1 97.12 38 LEU B O 1
ATOM 986 N N . CYS B 1 39 ? -3.699 10.312 9.484 1 97.44 39 CYS B N 1
ATOM 987 C CA . CYS B 1 39 ? -2.674 11.305 9.164 1 97.44 39 CYS B CA 1
ATOM 988 C C . CYS B 1 39 ? -3.154 12.258 8.078 1 97.44 39 CYS B C 1
ATOM 990 O O . CYS B 1 39 ? -2.447 13.195 7.719 1 97.44 39 CYS B O 1
ATOM 992 N N . GLY B 1 40 ? -4.32 12 7.574 1 95.75 40 GLY B N 1
ATOM 993 C CA . GLY B 1 40 ? -4.887 12.906 6.582 1 95.75 40 GLY B CA 1
ATOM 994 C C . GLY B 1 40 ? -4.086 12.953 5.293 1 95.75 40 GLY B C 1
ATOM 995 O O . GLY B 1 40 ? -3.857 14.031 4.742 1 95.75 40 GLY B O 1
ATOM 996 N N . VAL B 1 41 ? -3.645 11.844 4.887 1 96.31 41 VAL B N 1
ATOM 997 C CA . VAL B 1 41 ? -2.861 11.781 3.654 1 96.31 41 VAL B CA 1
ATOM 998 C C . VAL B 1 41 ? -3.668 11.078 2.566 1 96.31 41 VAL B C 1
ATOM 1000 O O . VAL B 1 41 ? -4.664 10.414 2.855 1 96.31 41 VAL B O 1
ATOM 1003 N N . ILE B 1 42 ? -3.254 11.25 1.361 1 95.5 42 ILE B N 1
ATOM 1004 C CA . ILE B 1 42 ? -3.814 10.539 0.219 1 95.5 42 ILE B CA 1
ATOM 1005 C C . ILE B 1 42 ? -2.877 9.406 -0.194 1 95.5 42 ILE B C 1
ATOM 1007 O O . ILE B 1 42 ? -1.669 9.609 -0.327 1 95.5 42 ILE B O 1
ATOM 1011 N N . ALA B 1 43 ? -3.449 8.25 -0.253 1 96.56 43 ALA B N 1
ATOM 1012 C CA . ALA B 1 43 ? -2.602 7.098 -0.541 1 96.56 43 ALA B CA 1
ATOM 1013 C C . ALA B 1 43 ? -3.324 6.09 -1.433 1 96.56 43 ALA B C 1
ATOM 1015 O O . ALA B 1 43 ? -4.547 6.148 -1.578 1 96.56 43 ALA B O 1
ATOM 1016 N N . CYS B 1 44 ? -2.545 5.242 -2.045 1 97 44 CYS B N 1
ATOM 1017 C CA . CYS B 1 44 ? -3.084 4.102 -2.775 1 97 44 CYS B CA 1
ATOM 1018 C C . CYS B 1 44 ? -2.068 2.967 -2.838 1 97 44 CYS B C 1
ATOM 1020 O O . CYS B 1 44 ? -0.884 3.172 -2.57 1 97 44 CYS B O 1
ATOM 1022 N N . ALA B 1 45 ? -2.525 1.839 -3.053 1 97.56 45 ALA B N 1
ATOM 1023 C CA . ALA B 1 45 ? -1.684 0.665 -3.268 1 97.56 45 ALA B CA 1
ATOM 1024 C C . ALA B 1 45 ? -2.246 -0.219 -4.375 1 97.56 45 ALA B C 1
ATOM 1026 O O . ALA B 1 45 ? -3.465 -0.296 -4.559 1 97.56 45 ALA B O 1
ATOM 1027 N N . LEU B 1 46 ? -1.373 -0.809 -5.059 1 97 46 LEU B N 1
ATOM 1028 C CA . LEU B 1 46 ? -1.679 -1.764 -6.117 1 97 46 LEU B CA 1
ATOM 1029 C C . LEU B 1 46 ? -0.952 -3.084 -5.887 1 97 46 LEU B C 1
ATOM 1031 O O . LEU B 1 46 ? 0.245 -3.096 -5.586 1 97 46 LEU B O 1
ATOM 1035 N N . VAL B 1 47 ? -1.704 -4.133 -5.98 1 97.25 47 VAL B N 1
ATOM 1036 C CA . VAL B 1 47 ? -1.125 -5.469 -5.863 1 97.25 47 VAL B CA 1
ATOM 1037 C C . VAL B 1 47 ? -1.503 -6.305 -7.082 1 97.25 47 VAL B C 1
ATOM 1039 O O . VAL B 1 47 ? -2.68 -6.598 -7.301 1 97.25 47 VAL B O 1
ATOM 1042 N N . TYR B 1 48 ? -0.549 -6.645 -7.789 1 94.62 48 TYR B N 1
ATOM 1043 C CA . TYR B 1 48 ? -0.759 -7.449 -8.984 1 94.62 48 TYR B CA 1
ATOM 1044 C C . TYR B 1 48 ? -0.608 -8.938 -8.68 1 94.62 48 TYR B C 1
ATOM 1046 O O . TYR B 1 48 ? 0.488 -9.398 -8.359 1 94.62 48 TYR B O 1
ATOM 1054 N N . ASP B 1 49 ? -1.673 -9.562 -8.805 1 92.44 49 ASP B N 1
ATOM 1055 C CA . ASP B 1 49 ? -1.685 -11.016 -8.711 1 92.44 49 ASP B CA 1
ATOM 1056 C C . ASP B 1 49 ? -1.369 -11.656 -10.062 1 92.44 49 ASP B C 1
ATOM 1058 O O . ASP B 1 49 ? -2.258 -11.812 -10.906 1 92.44 49 ASP B O 1
ATOM 1062 N N . CYS B 1 50 ? -0.208 -12.125 -10.242 1 82.81 50 CYS B N 1
ATOM 1063 C CA . CYS B 1 50 ? 0.257 -12.648 -11.523 1 82.81 50 CYS B CA 1
ATOM 1064 C C . CYS B 1 50 ? -0.478 -13.93 -11.883 1 82.81 50 CYS B C 1
ATOM 1066 O O . CYS B 1 50 ? -0.705 -14.203 -13.062 1 82.81 50 CYS B O 1
ATOM 1068 N N . SER B 1 51 ? -0.815 -14.695 -10.867 1 85.38 51 SER B N 1
ATOM 1069 C CA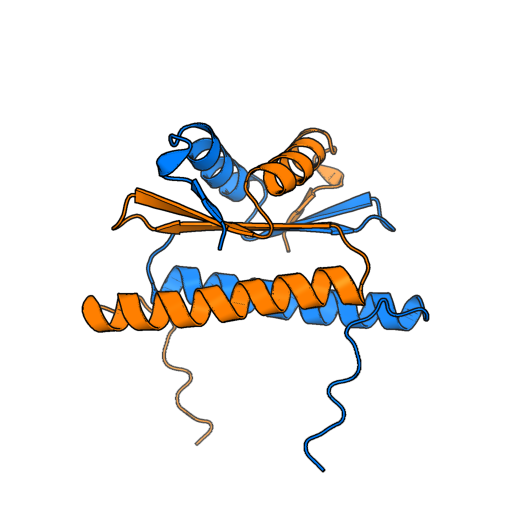 . SER B 1 51 ? -1.466 -15.977 -11.117 1 85.38 51 SER B CA 1
ATOM 1070 C C . SER B 1 51 ? -2.867 -15.781 -11.688 1 85.38 51 SER B C 1
ATOM 1072 O O . SER B 1 51 ? -3.303 -16.531 -12.555 1 85.38 51 SER B O 1
ATOM 1074 N N . ALA B 1 52 ? -3.553 -14.75 -11.297 1 86.38 52 ALA B N 1
ATOM 1075 C CA . ALA B 1 52 ? -4.926 -14.492 -11.734 1 86.38 52 ALA B CA 1
ATOM 1076 C C . ALA B 1 52 ? -4.969 -13.391 -12.789 1 86.38 52 ALA B C 1
ATOM 1078 O O . ALA B 1 52 ? -6.012 -13.148 -13.398 1 86.38 52 ALA B O 1
ATOM 1079 N N . ASN B 1 53 ? -3.793 -12.758 -12.969 1 89.25 53 ASN B N 1
ATOM 1080 C CA . ASN B 1 53 ? -3.715 -11.617 -13.867 1 89.25 53 ASN B CA 1
ATOM 1081 C C . ASN B 1 53 ? -4.703 -10.523 -13.477 1 89.25 53 ASN B C 1
ATOM 1083 O O . ASN B 1 53 ? -5.457 -10.023 -14.312 1 89.25 53 ASN B O 1
ATOM 1087 N N . LYS B 1 54 ? -4.785 -10.258 -12.219 1 93.12 54 LYS B N 1
ATOM 1088 C CA . LYS B 1 54 ? -5.648 -9.234 -11.633 1 93.12 54 LYS B CA 1
ATOM 1089 C C . LYS B 1 54 ? -4.84 -8.25 -10.789 1 93.12 54 LYS B C 1
ATOM 1091 O O . LYS B 1 54 ? -3.84 -8.625 -10.18 1 93.12 54 LYS B O 1
ATOM 1096 N N . ILE B 1 55 ? -5.387 -7.023 -10.812 1 95.38 55 ILE B N 1
ATOM 1097 C CA . ILE B 1 55 ? -4.777 -6.02 -9.945 1 95.38 55 ILE B CA 1
ATOM 1098 C C . ILE B 1 55 ? -5.777 -5.598 -8.867 1 95.38 55 ILE B C 1
ATOM 1100 O O . ILE B 1 55 ? -6.887 -5.168 -9.172 1 95.38 55 ILE B O 1
ATOM 1104 N N . HIS B 1 56 ? -5.367 -5.863 -7.629 1 96.88 56 HIS B N 1
ATOM 1105 C CA . HIS B 1 56 ? -6.125 -5.371 -6.484 1 96.88 56 HIS B CA 1
ATOM 1106 C C . HIS B 1 56 ? -5.711 -3.949 -6.117 1 96.88 56 HIS B C 1
ATOM 1108 O O . HIS B 1 56 ? -4.52 -3.648 -6.023 1 96.88 56 HIS B O 1
ATOM 1114 N N . VAL B 1 57 ? -6.727 -3.092 -5.949 1 96.69 57 VAL B N 1
ATOM 1115 C CA . VAL B 1 57 ? -6.438 -1.671 -5.781 1 96.69 57 VAL B CA 1
ATOM 1116 C C . VAL B 1 57 ? -7.137 -1.145 -4.531 1 96.69 57 VAL B C 1
ATOM 1118 O O . VAL B 1 57 ? -8.297 -1.481 -4.27 1 96.69 57 VAL B O 1
ATOM 1121 N N . TRP B 1 58 ? -6.449 -0.401 -3.801 1 97.19 58 TRP B N 1
ATOM 1122 C CA . TRP B 1 58 ? -7.02 0.419 -2.738 1 97.19 58 TRP B CA 1
ATOM 1123 C C . TRP B 1 58 ? -6.715 1.896 -2.965 1 97.19 58 TRP B C 1
ATOM 1125 O O . TRP B 1 58 ? -5.59 2.256 -3.322 1 97.19 58 TRP B O 1
ATOM 1135 N N . PRO B 1 59 ? -7.578 2.799 -2.633 1 96.62 59 PRO B N 1
ATOM 1136 C CA . PRO B 1 59 ? -8.945 2.537 -2.188 1 96.62 59 PRO B CA 1
ATOM 1137 C C . PRO B 1 59 ? -9.852 2.039 -3.314 1 96.62 59 PRO B C 1
ATOM 1139 O O . PRO B 1 59 ? -10.797 1.291 -3.064 1 96.62 59 PRO B O 1
ATOM 1142 N N . SER B 1 60 ? -9.711 2.537 -4.578 1 94.81 60 SER B N 1
ATOM 1143 C CA . SER B 1 60 ? -10.406 2.152 -5.805 1 94.81 60 SER B CA 1
ATOM 1144 C C . SER B 1 60 ? -9.586 2.508 -7.039 1 94.81 60 SER B C 1
ATOM 1146 O O . SER B 1 60 ? -8.664 3.32 -6.965 1 94.81 60 SER B O 1
ATOM 1148 N N . PRO B 1 61 ? -9.891 1.816 -8.141 1 92.56 61 PRO B N 1
ATOM 1149 C CA . PRO B 1 61 ? -9.172 2.178 -9.359 1 92.56 61 PRO B CA 1
ATOM 1150 C C . PRO B 1 61 ? -9.289 3.662 -9.695 1 92.56 61 PRO B C 1
ATOM 1152 O O . PRO B 1 61 ? -8.305 4.285 -10.102 1 92.56 61 PRO B O 1
ATOM 1155 N N . GLU B 1 62 ? -10.438 4.254 -9.5 1 91.31 62 GLU B N 1
ATOM 1156 C CA . GLU B 1 62 ? -10.664 5.664 -9.805 1 91.31 62 GLU B CA 1
ATOM 1157 C C . GLU B 1 62 ? -9.828 6.566 -8.906 1 91.31 62 GLU B C 1
ATOM 1159 O O . GLU B 1 62 ? -9.188 7.508 -9.375 1 91.31 62 GLU B O 1
ATOM 1164 N N . GLU B 1 63 ? -9.852 6.301 -7.652 1 92.44 63 GLU B N 1
ATOM 1165 C CA . GLU B 1 63 ? -9.117 7.121 -6.695 1 92.44 63 GLU B CA 1
ATOM 1166 C C . GLU B 1 63 ? -7.613 6.922 -6.832 1 92.44 63 GLU B C 1
ATOM 1168 O O . GLU B 1 63 ? -6.836 7.867 -6.66 1 92.44 63 GLU B O 1
ATOM 1173 N N . ALA B 1 64 ? -7.242 5.68 -7.082 1 92.81 64 ALA B N 1
ATOM 1174 C CA . ALA B 1 64 ? -5.828 5.418 -7.328 1 92.81 64 ALA B CA 1
ATOM 1175 C C . ALA B 1 64 ? -5.32 6.227 -8.516 1 92.81 64 ALA B C 1
ATOM 1177 O O . ALA B 1 64 ? -4.199 6.746 -8.484 1 92.81 64 ALA B O 1
ATOM 1178 N N . ASN B 1 65 ? -6.105 6.34 -9.523 1 88.31 65 ASN B N 1
ATOM 1179 C CA . ASN B 1 65 ? -5.715 7.117 -10.695 1 88.31 65 ASN B CA 1
ATOM 1180 C C . ASN B 1 65 ? -5.422 8.57 -10.336 1 88.31 65 ASN B C 1
ATOM 1182 O O . ASN B 1 65 ? -4.539 9.195 -10.922 1 88.31 65 ASN B O 1
ATOM 1186 N N . LEU B 1 66 ? -6.137 9.055 -9.398 1 87.5 66 LEU B N 1
ATOM 1187 C CA . LEU B 1 66 ? -5.914 10.422 -8.961 1 87.5 66 LEU B CA 1
ATOM 1188 C C . LEU B 1 66 ? -4.551 10.562 -8.289 1 87.5 66 LEU B C 1
ATOM 1190 O O . LEU B 1 66 ? -3.83 11.531 -8.531 1 87.5 66 LEU B O 1
ATOM 1194 N N . VAL B 1 67 ? -4.234 9.617 -7.445 1 91.12 67 VAL B N 1
ATOM 1195 C CA . VAL B 1 67 ? -2.943 9.625 -6.766 1 91.12 67 VAL B CA 1
ATOM 1196 C C . VAL B 1 67 ? -1.818 9.477 -7.789 1 91.12 67 VAL B C 1
ATOM 1198 O O . VAL B 1 67 ? -0.797 10.164 -7.699 1 91.12 67 VAL B O 1
ATOM 1201 N N . LEU B 1 68 ? -2.074 8.648 -8.75 1 89.62 68 LEU B N 1
ATOM 1202 C CA . LEU B 1 68 ? -1.08 8.398 -9.781 1 89.62 68 LEU B CA 1
ATOM 1203 C C . LEU B 1 68 ? -0.839 9.648 -10.617 1 89.62 68 LEU B C 1
ATOM 1205 O O . LEU B 1 68 ? 0.292 9.922 -11.031 1 89.62 68 LEU B O 1
ATOM 1209 N N . GLN B 1 69 ? -1.856 10.328 -10.883 1 87.88 69 GLN B N 1
ATOM 1210 C CA . GLN B 1 69 ? -1.712 11.578 -11.609 1 87.88 69 GLN B CA 1
ATOM 1211 C C . GLN B 1 69 ? -0.849 12.57 -10.836 1 87.88 69 GLN B C 1
ATOM 1213 O O . GLN B 1 69 ? 0.007 13.242 -11.414 1 87.88 69 GLN B O 1
ATOM 1218 N N . LYS B 1 70 ? -1.134 12.672 -9.602 1 87.81 70 LYS B N 1
ATOM 1219 C CA . LYS B 1 70 ? -0.309 13.539 -8.758 1 87.81 70 LYS B CA 1
ATOM 1220 C C . LYS B 1 70 ? 1.149 13.086 -8.773 1 87.81 70 LYS B C 1
ATOM 1222 O O . LYS B 1 70 ? 2.057 13.906 -8.898 1 87.81 70 LYS B O 1
ATOM 1227 N N . PHE B 1 71 ? 1.344 11.789 -8.703 1 88.81 71 PHE B N 1
ATOM 1228 C CA . PHE B 1 71 ? 2.672 11.188 -8.727 1 88.81 71 PHE B CA 1
ATOM 1229 C C . PHE B 1 71 ? 3.402 11.547 -10.016 1 88.81 71 PHE B C 1
ATOM 1231 O O . PHE B 1 71 ? 4.594 11.859 -10 1 88.81 71 PHE B O 1
ATOM 1238 N N . GLN B 1 72 ? 2.713 11.57 -11.07 1 87.06 72 GLN B N 1
ATOM 1239 C CA . GLN B 1 72 ? 3.314 11.836 -12.375 1 87.06 72 GLN B CA 1
ATOM 1240 C C . GLN B 1 72 ? 3.662 13.312 -12.531 1 87.06 72 GLN B C 1
ATOM 1242 O O . GLN B 1 72 ? 4.602 13.664 -13.242 1 87.06 72 GLN B O 1
ATOM 1247 N N . THR B 1 73 ? 2.969 14.094 -11.805 1 88.88 73 THR B N 1
ATOM 1248 C CA . THR B 1 73 ? 3.131 15.531 -12 1 88.88 73 THR B CA 1
ATOM 1249 C C . THR B 1 73 ? 4.18 16.094 -11.047 1 88.88 73 THR B C 1
ATOM 1251 O O . THR B 1 73 ? 4.746 17.156 -11.297 1 88.88 73 THR B O 1
ATOM 1254 N N . LEU B 1 74 ? 4.418 15.461 -9.953 1 89.69 74 LEU B N 1
ATOM 1255 C CA . LEU B 1 74 ? 5.402 15.938 -8.992 1 89.69 74 LEU B CA 1
ATOM 1256 C C . LEU B 1 74 ? 6.82 15.766 -9.523 1 89.69 74 LEU B C 1
ATOM 1258 O O . LEU B 1 74 ? 7.121 14.766 -10.18 1 89.69 74 LEU B O 1
ATOM 1262 N N . PRO B 1 75 ? 7.641 16.781 -9.281 1 90.81 75 PRO B N 1
ATOM 1263 C CA . PRO B 1 75 ? 9.039 16.656 -9.688 1 90.81 75 PRO B CA 1
ATOM 1264 C C . PRO B 1 75 ? 9.75 15.5 -8.977 1 90.81 75 PRO B C 1
ATOM 1266 O O . PRO B 1 75 ? 9.32 15.07 -7.906 1 90.81 75 PRO B O 1
ATOM 1269 N N . ALA B 1 76 ? 10.82 14.961 -9.633 1 89.12 76 ALA B N 1
ATOM 1270 C CA . ALA B 1 76 ? 11.562 13.812 -9.141 1 89.12 76 ALA B CA 1
ATOM 1271 C C . ALA B 1 76 ? 12.039 14.031 -7.707 1 89.12 76 ALA B C 1
ATOM 1273 O O . ALA B 1 76 ? 12.055 13.102 -6.898 1 89.12 76 ALA B O 1
ATOM 1274 N N . LYS B 1 77 ? 12.398 15.273 -7.395 1 90.25 77 LYS B N 1
ATOM 1275 C CA . LYS B 1 77 ? 12.945 15.586 -6.078 1 90.25 77 LYS B CA 1
ATOM 1276 C C . LYS B 1 77 ? 11.898 15.375 -4.988 1 90.25 77 LYS B C 1
ATOM 1278 O O . LYS B 1 77 ? 12.242 15.188 -3.818 1 90.25 77 LYS B O 1
ATOM 1283 N N . ASP B 1 78 ? 10.594 15.422 -5.328 1 92.75 78 ASP B N 1
ATOM 1284 C CA . ASP B 1 78 ? 9.508 15.281 -4.367 1 92.75 78 ASP B CA 1
ATOM 1285 C C . ASP B 1 78 ? 8.992 13.844 -4.32 1 92.75 78 ASP B C 1
ATOM 1287 O O . ASP B 1 78 ? 8.047 13.539 -3.596 1 92.75 78 ASP B O 1
ATOM 1291 N N . LYS B 1 79 ? 9.602 13 -5.121 1 91.38 79 LYS B N 1
ATOM 1292 C CA . LYS B 1 79 ? 9.352 11.562 -5.062 1 91.38 79 LYS B CA 1
ATOM 1293 C C . LYS B 1 79 ? 10.43 10.852 -4.25 1 91.38 79 LYS B C 1
ATOM 1295 O O . LYS B 1 79 ? 11.562 10.711 -4.699 1 91.38 79 LYS B O 1
ATOM 1300 N N . VAL B 1 80 ? 10.055 10.406 -3.061 1 90.12 80 VAL B N 1
ATOM 1301 C CA . VAL B 1 80 ? 11.039 9.906 -2.109 1 90.12 80 VAL B CA 1
ATOM 1302 C C . VAL B 1 80 ? 10.898 8.391 -1.966 1 90.12 80 VAL B C 1
ATOM 1304 O O . VAL B 1 80 ? 9.781 7.875 -1.838 1 90.12 80 VAL B O 1
ATOM 1307 N N . ASN B 1 81 ? 12.039 7.691 -2.164 1 83.88 81 ASN B N 1
ATOM 1308 C CA . ASN B 1 81 ? 12.055 6.254 -1.925 1 83.88 81 ASN B CA 1
ATOM 1309 C C . ASN B 1 81 ? 11.984 5.934 -0.435 1 83.88 81 ASN B C 1
ATOM 1311 O O . ASN B 1 81 ? 12.859 6.336 0.335 1 83.88 81 ASN B O 1
ATOM 1315 N N . SER B 1 82 ? 10.836 5.41 -0.084 1 75.12 82 SER B N 1
ATOM 1316 C CA . SER B 1 82 ? 10.68 5.074 1.328 1 75.12 82 SER B CA 1
ATOM 1317 C C . SER B 1 82 ? 10.711 3.566 1.546 1 75.12 82 SER B C 1
ATOM 1319 O O . SER B 1 82 ? 10.383 2.795 0.644 1 75.12 82 SER B O 1
#

Solvent-accessible surface area (backbone atoms only — not comparable to full-atom values): 8994 Å² total; per-residue (Å²): 131,78,79,80,79,66,76,86,46,61,49,81,53,58,72,58,24,55,54,50,41,54,52,47,51,53,51,50,53,51,52,49,52,47,46,26,40,31,51,66,36,53,60,29,36,40,39,34,38,72,91,76,63,31,33,38,19,27,74,26,68,72,60,31,49,54,53,48,51,52,60,70,67,48,57,72,89,35,52,40,72,89,129,77,78,80,77,67,76,86,47,63,50,79,54,60,72,61,24,53,53,51,42,54,53,46,51,52,52,50,52,50,51,48,52,48,46,27,40,31,50,65,35,53,59,30,37,42,38,34,38,70,90,76,63,31,33,37,20,28,73,26,66,71,59,30,49,53,55,50,50,52,60,70,68,50,56,71,90,35,52,40,72,88

Radius of gyration: 16.28 Å; Cα contacts (8 Å, |Δi|>4): 239; chains: 2; bounding box: 29×43×48 Å

Sequence (164 aa):
MAKYKTKLQLISNEPKRRVIFKKRKETLFRKLNELATLCGVIACALVYDCSANKIHVWPSPEEANLVLQKFQTLPAKDKVNSMAKYKTKLQLISNEPKRRVIFKKRKETLFRKLNELATLCGVIACALVYDCSANKIHVWPSPEEANLVLQKFQTLPAKDKVNS

Nearest PDB structures (foldseek):
  8c84-assembly1_B  TM=8.556E-01  e=1.918E-04  Homo sapiens
  6wc2-assembly2_C  TM=8.551E-01  e=5.060E-04  Homo sapiens
  1n6j-assembly1_A  TM=7.601E-01  e=4.110E-04  Homo sapiens
  8qsy-assembly1_PL  TM=2.832E-01  e=6.263E+00  Haloferax tailed virus 1
  8c84-assembly1_B  TM=8.559E-01  e=1.918E-04  Homo sapiens

Foldseek 3Di:
DPPDPPPDDDDPPPVVNVVVVVVVVVVVLVVVVVCCVVVVDQDKDWDQDPVVRDIDIPPDPVSVVVVVVVVVPDDPVPDDDD/DPPDPPPDDDDPPPVVNVVVVVVVVVVVLVVVVVCCVVVVDQDKDWDQDPVVRDIDIPPDPVSVVVVVVVVVPDDPVPDDDD

Organism: Rubus argutus (NCBI:txid59490)

Secondary structure (DSSP, 8-state):
-------------HHHHHHHHHHHHHHHHHHHHHHHHHHT-EEEEEEEETTTTEEEEES-HHHHHHHHHHHHHS-GGGEEE-/-------------HHHHHHHHHHHHHHHHHHHHHHHHHHT-EEEEEEEETTTTEEEEES-HHHHHHHHHHHHHS-GGGEEE-

InterPro domains:
  IPR002100 Transcription factor, MADS-box [PF00319] (11-5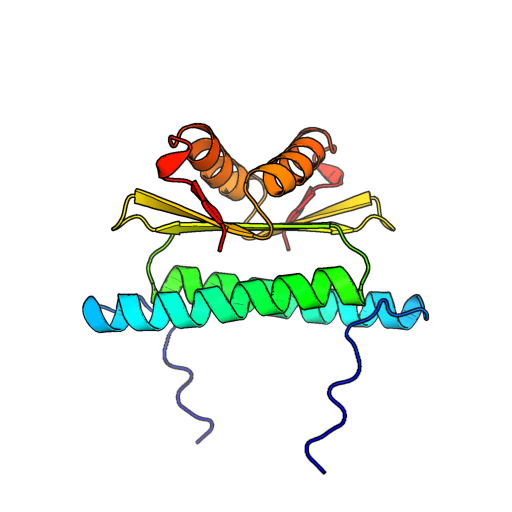8)
  IPR002100 Transcription factor, MADS-box [PS50066] (1-48)
  IPR002100 Transcription factor, MADS-box [SM00432] (1-61)
  IPR033897 SRF-like, MADS-box [cd00266] (5-78)
  IPR036879 Transcription factor, MADS-box superfamily [G3DSA:3.40.1810.10] (13-82)
  IPR036879 Transcription factor, MADS-box superfamily [SSF55455] (3-79)

pLDDT: mean 89.44, std 15.41, range [23.25, 98.12]